Protein AF-A0A348YKP2-F1 (afdb_monomer_lite)

Foldseek 3Di:
DPPPDPDDDDADPPPDPVQQVCVVVVDDDDADDPVNQVVCCVVPVQKDKDWDQAPSHPPRHHIGIDIHGDDADDDDLPDDLQVVLCVLVVCVVCLCVVCVVPVVSHPDDLLCRPPSRSPDDDRNSNQVNCVVVVSHD

Structure (mmCIF, N/CA/C/O backbone):
data_AF-A0A348YKP2-F1
#
_entry.id   AF-A0A348YKP2-F1
#
loop_
_atom_site.group_PDB
_atom_site.id
_atom_site.type_symbol
_atom_site.label_atom_id
_atom_site.label_alt_id
_atom_site.label_comp_id
_atom_site.label_asym_id
_atom_site.label_entity_id
_atom_site.label_seq_id
_atom_site.pdbx_PDB_ins_code
_atom_site.Cartn_x
_atom_site.Cartn_y
_atom_site.Cartn_z
_atom_site.occupancy
_atom_site.B_iso_or_equiv
_atom_site.auth_seq_id
_atom_site.auth_comp_id
_atom_site.auth_asym_id
_atom_site.auth_atom_id
_atom_site.pdbx_PDB_model_num
ATOM 1 N N . GLN A 1 1 ? 15.748 -13.117 -19.979 1.00 54.03 1 GLN A N 1
ATOM 2 C CA . GLN A 1 1 ? 17.212 -13.284 -20.121 1.00 54.03 1 GLN A CA 1
ATOM 3 C C . GLN A 1 1 ? 17.584 -14.426 -21.067 1.00 54.03 1 GLN A C 1
ATOM 5 O O . GLN A 1 1 ? 18.488 -14.214 -21.854 1.00 54.03 1 GLN A O 1
ATOM 10 N N . ASN A 1 2 ? 16.871 -15.565 -21.093 1.00 71.00 2 ASN A N 1
ATOM 11 C CA . ASN A 1 2 ? 17.235 -16.706 -21.960 1.00 71.00 2 ASN A CA 1
ATOM 12 C C . ASN A 1 2 ? 16.246 -16.971 -23.118 1.00 71.00 2 ASN A C 1
ATOM 14 O O . ASN A 1 2 ? 16.192 -18.089 -23.615 1.00 71.00 2 ASN A O 1
ATOM 18 N N . ASN A 1 3 ? 15.420 -15.987 -23.501 1.00 70.06 3 ASN A N 1
ATOM 19 C CA . ASN A 1 3 ? 14.334 -16.130 -24.494 1.00 70.06 3 ASN A CA 1
ATOM 20 C C . ASN A 1 3 ? 13.391 -17.326 -24.259 1.00 70.06 3 ASN A C 1
ATOM 22 O O . ASN A 1 3 ? 12.762 -17.826 -25.183 1.00 70.06 3 ASN A O 1
ATOM 26 N N . THR A 1 4 ? 13.282 -17.789 -23.014 1.00 82.12 4 THR A N 1
ATOM 27 C CA . THR A 1 4 ? 12.375 -18.877 -22.628 1.00 82.12 4 THR A CA 1
ATOM 28 C C . THR A 1 4 ? 10.953 -18.393 -22.352 1.00 82.12 4 THR A C 1
ATOM 30 O O . THR A 1 4 ? 10.053 -19.215 -22.218 1.00 82.12 4 THR A O 1
ATOM 33 N N . ILE A 1 5 ? 10.758 -17.077 -22.226 1.00 84.44 5 ILE A N 1
ATOM 34 C CA . ILE A 1 5 ? 9.467 -16.428 -21.991 1.00 84.44 5 ILE A CA 1
ATOM 35 C C . ILE A 1 5 ? 9.383 -15.145 -22.822 1.00 84.44 5 ILE A C 1
ATOM 37 O O . ILE A 1 5 ? 10.344 -14.374 -22.861 1.00 84.44 5 ILE A O 1
ATOM 41 N N . ASP A 1 6 ? 8.224 -14.906 -23.434 1.00 88.12 6 ASP A N 1
ATOM 42 C CA . ASP A 1 6 ? 7.939 -13.700 -24.229 1.00 88.12 6 ASP A CA 1
ATOM 43 C C . ASP A 1 6 ? 7.361 -12.552 -23.385 1.00 88.12 6 ASP A C 1
ATOM 45 O O . ASP A 1 6 ? 7.344 -11.394 -23.798 1.00 88.12 6 ASP A O 1
ATOM 49 N N . GLY A 1 7 ? 6.890 -12.862 -22.176 1.00 90.19 7 GLY A N 1
ATOM 50 C CA . GLY A 1 7 ? 6.317 -11.897 -21.249 1.00 90.19 7 GLY A CA 1
ATOM 51 C C . GLY A 1 7 ? 6.223 -12.457 -19.835 1.00 90.19 7 GLY A C 1
ATOM 52 O O . GLY A 1 7 ? 6.219 -13.669 -19.624 1.00 90.19 7 GLY A O 1
ATOM 53 N N . ALA A 1 8 ? 6.152 -11.560 -18.855 1.00 90.88 8 ALA A N 1
ATOM 54 C CA . ALA A 1 8 ? 5.975 -11.907 -17.453 1.00 90.88 8 ALA A CA 1
ATOM 55 C C . ALA A 1 8 ? 4.974 -10.952 -16.802 1.00 90.88 8 ALA A C 1
ATOM 57 O O . ALA A 1 8 ? 5.030 -9.742 -17.018 1.00 90.88 8 ALA A O 1
ATOM 58 N N . TRP A 1 9 ? 4.091 -11.496 -15.967 1.00 90.69 9 TRP A N 1
ATOM 59 C CA . TRP A 1 9 ? 3.265 -10.704 -15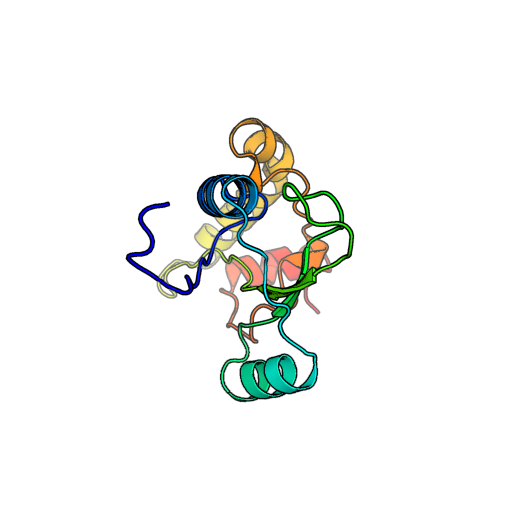.062 1.00 90.69 9 TRP A CA 1
ATOM 60 C C . TRP A 1 9 ? 3.958 -10.633 -13.702 1.00 90.69 9 TRP A C 1
ATOM 62 O O . TRP A 1 9 ? 4.154 -11.660 -13.053 1.00 90.69 9 TRP A O 1
ATOM 72 N N . ILE A 1 10 ? 4.328 -9.429 -13.261 1.00 90.50 10 ILE A N 1
ATOM 73 C CA . ILE A 1 10 ? 5.028 -9.215 -11.989 1.00 90.50 10 ILE A CA 1
ATOM 74 C C . ILE A 1 10 ? 4.167 -8.322 -11.101 1.00 90.50 10 ILE A C 1
ATOM 76 O O . ILE A 1 10 ? 4.031 -7.127 -11.348 1.00 90.50 10 ILE A O 1
ATOM 80 N N . MET A 1 11 ? 3.603 -8.906 -10.045 1.00 87.31 11 MET A N 1
ATOM 81 C CA . MET A 1 11 ? 2.868 -8.177 -9.014 1.00 87.31 11 MET A CA 1
ATOM 82 C C . MET A 1 11 ? 3.812 -7.887 -7.842 1.00 87.31 11 MET A C 1
ATOM 84 O O . MET A 1 11 ? 4.069 -8.761 -7.019 1.00 87.31 11 MET A O 1
ATOM 88 N N . SER A 1 12 ? 4.371 -6.677 -7.797 1.00 85.56 12 SER A N 1
ATOM 89 C CA . SER A 1 12 ? 5.327 -6.240 -6.771 1.00 85.56 12 SER A CA 1
ATOM 90 C C . SER A 1 12 ? 5.191 -4.742 -6.504 1.00 85.56 12 SER A C 1
ATOM 92 O O . SER A 1 12 ? 4.717 -3.996 -7.360 1.00 85.56 12 SER A O 1
ATOM 94 N N . GLY A 1 13 ? 5.660 -4.299 -5.335 1.00 83.19 13 GLY A N 1
ATOM 95 C CA . GLY A 1 13 ? 5.895 -2.881 -5.071 1.00 83.19 13 GLY A CA 1
ATOM 96 C C . GLY A 1 13 ? 6.939 -2.300 -6.029 1.00 83.19 13 GLY A C 1
ATOM 97 O O . GLY A 1 13 ? 7.844 -3.010 -6.479 1.00 83.19 13 GLY A O 1
ATOM 98 N N . VAL A 1 14 ? 6.785 -1.016 -6.348 1.00 85.31 14 VAL A N 1
ATOM 99 C CA . VAL A 1 14 ? 7.657 -0.271 -7.262 1.00 85.31 14 VAL A CA 1
ATOM 100 C C . VAL A 1 14 ? 8.708 0.504 -6.450 1.00 85.31 14 VAL A C 1
ATOM 102 O O . VAL A 1 14 ? 8.321 1.194 -5.505 1.00 85.31 14 VAL A O 1
ATOM 105 N N . PRO A 1 15 ? 10.008 0.445 -6.806 1.00 86.69 15 PRO A N 1
ATOM 106 C CA . PRO A 1 15 ? 10.600 -0.335 -7.897 1.00 86.69 15 PRO A CA 1
ATOM 107 C C . PRO A 1 15 ? 10.864 -1.802 -7.513 1.00 86.69 15 PRO A C 1
ATOM 109 O O . PRO A 1 15 ? 11.240 -2.118 -6.387 1.00 86.69 15 PRO A O 1
ATOM 112 N N . ALA A 1 16 ? 10.741 -2.701 -8.491 1.00 89.00 16 ALA A N 1
ATOM 113 C CA . ALA A 1 16 ? 10.973 -4.141 -8.329 1.00 89.00 16 ALA A CA 1
ATOM 114 C C . ALA A 1 16 ? 12.240 -4.592 -9.072 1.00 89.00 16 ALA A C 1
ATOM 116 O O . ALA A 1 16 ? 12.363 -4.359 -10.275 1.00 89.00 16 ALA A O 1
ATOM 117 N N . SER A 1 17 ? 13.145 -5.303 -8.391 1.00 90.75 17 SER A N 1
ATOM 118 C CA . SER A 1 17 ? 14.432 -5.748 -8.957 1.00 90.75 17 SER A CA 1
ATOM 119 C C . SER A 1 17 ? 14.277 -6.613 -10.212 1.00 90.75 17 SER A C 1
ATOM 121 O O . SER A 1 17 ? 15.009 -6.420 -11.181 1.00 90.75 17 SER A O 1
ATOM 123 N N . ALA A 1 18 ? 13.290 -7.513 -10.232 1.00 90.69 18 ALA A N 1
ATOM 124 C CA . ALA A 1 18 ? 13.000 -8.368 -11.383 1.00 90.69 18 ALA A CA 1
ATOM 125 C C . ALA A 1 18 ? 12.604 -7.556 -12.630 1.00 90.69 18 ALA A C 1
ATOM 127 O O . ALA A 1 18 ? 13.045 -7.864 -13.737 1.00 90.69 18 ALA A O 1
ATOM 128 N N . VAL A 1 19 ? 11.825 -6.481 -12.451 1.00 92.81 19 VAL A N 1
ATOM 129 C CA . VAL A 1 19 ? 11.443 -5.580 -13.549 1.00 92.81 19 V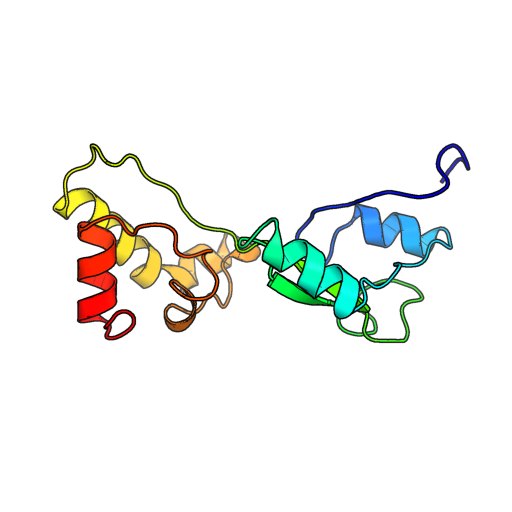AL A CA 1
ATOM 130 C C . VAL A 1 19 ? 12.663 -4.789 -14.021 1.00 92.81 19 VAL A C 1
ATOM 132 O O . VAL A 1 19 ? 12.904 -4.714 -15.222 1.00 92.81 19 VAL A O 1
ATOM 135 N N . THR A 1 20 ? 13.498 -4.291 -13.101 1.00 93.19 20 THR A N 1
ATOM 136 C CA . THR A 1 20 ? 14.766 -3.628 -13.447 1.00 93.19 20 THR A CA 1
ATOM 137 C C . THR A 1 20 ? 15.665 -4.535 -14.284 1.00 93.19 20 THR A C 1
ATOM 139 O O . THR A 1 20 ? 16.153 -4.112 -15.327 1.00 93.19 20 THR A O 1
ATOM 142 N N . GLN A 1 21 ? 15.852 -5.793 -13.878 1.00 91.75 21 GLN A N 1
ATOM 143 C CA . GLN A 1 21 ? 16.670 -6.761 -14.616 1.00 91.75 21 GLN A CA 1
ATOM 144 C C . GLN A 1 21 ? 16.099 -7.077 -16.004 1.00 91.75 21 GLN A C 1
ATOM 146 O O . GLN A 1 21 ? 16.860 -7.180 -16.969 1.00 91.75 21 GLN A O 1
ATOM 151 N N . ALA A 1 22 ? 14.776 -7.219 -16.121 1.00 91.50 22 ALA A N 1
ATOM 152 C CA . ALA A 1 22 ? 14.113 -7.447 -17.401 1.00 91.50 22 ALA A CA 1
ATOM 153 C C . ALA A 1 22 ? 14.295 -6.250 -18.348 1.00 91.50 22 ALA A C 1
ATOM 155 O O . ALA A 1 22 ? 14.711 -6.434 -19.494 1.00 91.50 22 ALA A O 1
ATOM 156 N N . CYS A 1 23 ? 14.065 -5.029 -17.859 1.00 92.94 23 CYS A N 1
ATOM 157 C CA . CYS A 1 23 ? 14.233 -3.803 -18.640 1.00 92.94 23 CYS A CA 1
ATOM 158 C C . CYS A 1 23 ? 15.694 -3.572 -19.058 1.00 92.94 23 CYS A C 1
ATOM 160 O O . CYS A 1 23 ? 15.955 -3.275 -20.221 1.00 92.94 23 CYS A O 1
ATOM 162 N N . SER A 1 24 ? 16.667 -3.826 -18.174 1.00 93.12 24 SER A N 1
ATOM 163 C CA . SER A 1 24 ? 18.098 -3.800 -18.531 1.00 93.12 24 SER A CA 1
ATOM 164 C C . SER A 1 24 ? 18.478 -4.822 -19.607 1.00 93.12 24 SER A C 1
ATOM 166 O O . SER A 1 24 ? 19.484 -4.650 -20.286 1.00 93.12 24 SER A O 1
ATOM 168 N N . SER A 1 25 ? 17.681 -5.882 -19.770 1.00 90.50 25 SER A N 1
ATOM 169 C CA . SER A 1 25 ? 17.873 -6.912 -20.800 1.00 90.50 25 SER A CA 1
ATOM 170 C C . SER A 1 25 ? 17.099 -6.609 -22.095 1.00 90.50 25 SER A C 1
ATOM 172 O O . SER A 1 25 ? 16.956 -7.496 -22.932 1.00 90.50 25 SER A O 1
ATOM 174 N N . GLY A 1 26 ? 16.554 -5.395 -22.248 1.00 89.56 26 GLY A N 1
ATOM 175 C CA . GLY A 1 26 ? 15.820 -4.955 -23.440 1.00 89.56 26 GLY A CA 1
ATOM 176 C C . GLY A 1 26 ? 14.307 -5.203 -23.413 1.00 89.56 26 GLY A C 1
ATOM 177 O O . GLY A 1 26 ? 13.640 -4.976 -24.420 1.00 89.56 26 GLY A O 1
ATOM 178 N N . SER A 1 27 ? 13.740 -5.657 -22.288 1.00 92.19 27 SER A N 1
ATOM 179 C CA . SER A 1 27 ? 12.277 -5.744 -22.143 1.00 92.19 27 SER A CA 1
ATOM 180 C C . SER A 1 27 ? 11.661 -4.361 -21.911 1.00 92.19 27 SER A C 1
ATOM 182 O O . SER A 1 27 ? 12.330 -3.438 -21.454 1.00 92.19 27 SER A O 1
ATOM 184 N N . ARG A 1 28 ? 10.360 -4.222 -22.176 1.00 92.94 28 ARG A N 1
ATOM 185 C CA . ARG A 1 28 ? 9.591 -3.006 -21.873 1.00 92.94 28 ARG A CA 1
ATOM 186 C C . ARG A 1 28 ? 8.345 -3.344 -21.071 1.00 92.94 28 ARG A C 1
ATOM 188 O O . ARG A 1 28 ? 7.806 -4.442 -21.190 1.00 92.94 28 ARG A O 1
ATOM 195 N N . ILE A 1 29 ? 7.866 -2.379 -20.298 1.00 94.75 29 ILE A N 1
ATOM 196 C CA . ILE A 1 29 ? 6.615 -2.512 -19.553 1.00 94.75 29 ILE A CA 1
ATOM 197 C C . ILE A 1 29 ? 5.455 -2.219 -20.505 1.00 94.75 29 ILE A C 1
ATOM 199 O O . ILE A 1 29 ? 5.488 -1.239 -21.251 1.00 94.75 29 ILE A O 1
ATOM 203 N N . ILE A 1 30 ? 4.443 -3.083 -20.496 1.00 94.69 30 ILE A N 1
ATOM 204 C CA . ILE A 1 30 ? 3.224 -2.893 -21.281 1.00 94.69 30 ILE A CA 1
ATOM 205 C C . ILE A 1 30 ? 2.204 -2.154 -20.407 1.00 94.69 30 ILE A C 1
ATOM 207 O O . ILE A 1 30 ? 1.894 -2.650 -19.321 1.00 94.69 30 ILE A O 1
ATOM 211 N N . PRO A 1 31 ? 1.707 -0.976 -20.830 1.00 94.62 31 PRO A N 1
ATOM 212 C CA . PRO A 1 31 ? 0.708 -0.247 -20.064 1.00 94.62 31 PRO A CA 1
ATOM 213 C C . PRO A 1 31 ? -0.628 -0.994 -20.054 1.00 94.62 31 PRO A C 1
ATOM 215 O O . PRO A 1 31 ? -0.992 -1.657 -21.025 1.00 94.62 31 PRO A O 1
ATOM 218 N N . ILE A 1 32 ? -1.372 -0.830 -18.966 1.00 94.38 32 ILE A N 1
ATOM 219 C CA . ILE A 1 32 ? -2.783 -1.208 -18.878 1.00 94.38 32 ILE A CA 1
ATOM 220 C C . ILE A 1 32 ? -3.594 0.048 -19.188 1.00 94.38 32 ILE A C 1
ATOM 222 O O . ILE A 1 32 ? -3.476 1.049 -18.479 1.00 94.38 32 ILE A O 1
ATOM 226 N N . ASP A 1 33 ? -4.377 0.007 -20.264 1.00 92.88 33 ASP A N 1
ATOM 227 C CA . ASP A 1 33 ? -5.253 1.112 -20.647 1.00 92.88 33 ASP A CA 1
ATOM 228 C C . ASP A 1 33 ? -6.451 1.269 -19.692 1.00 92.88 33 ASP A C 1
ATOM 230 O O . ASP A 1 33 ? -6.782 0.379 -18.900 1.00 92.88 33 ASP A O 1
ATOM 234 N N . ASP A 1 34 ? -7.090 2.439 -19.751 1.00 91.69 34 ASP A N 1
ATOM 235 C CA . ASP A 1 34 ? -8.163 2.806 -18.825 1.00 91.69 34 ASP A CA 1
ATOM 236 C C . ASP A 1 34 ? -9.411 1.914 -19.002 1.00 91.69 34 ASP A C 1
ATOM 238 O O . ASP A 1 34 ? -10.091 1.623 -18.016 1.00 91.69 34 ASP A O 1
ATOM 242 N N . ASP A 1 35 ? -9.676 1.413 -20.215 1.00 94.88 35 ASP A N 1
ATOM 243 C CA . ASP A 1 35 ? -10.813 0.529 -20.504 1.00 94.88 35 ASP A CA 1
ATOM 244 C C . ASP A 1 35 ? -10.607 -0.857 -19.884 1.00 94.88 35 ASP A C 1
ATOM 246 O O . ASP A 1 35 ? -11.515 -1.424 -19.264 1.00 94.88 35 ASP A O 1
ATOM 250 N N . LEU A 1 36 ? -9.404 -1.418 -20.025 1.00 93.12 36 LEU A N 1
ATOM 251 C CA . LEU A 1 36 ? -9.022 -2.675 -19.396 1.00 93.12 36 LEU A CA 1
ATOM 252 C C . LEU A 1 36 ? -9.020 -2.536 -17.873 1.00 93.12 36 LEU A C 1
ATOM 254 O O . LEU A 1 36 ? -9.539 -3.415 -17.182 1.00 93.12 36 LEU A O 1
ATOM 258 N N . LEU A 1 37 ? -8.510 -1.422 -17.343 1.00 91.81 37 LEU A N 1
ATOM 259 C CA . LEU A 1 37 ? -8.542 -1.146 -15.911 1.00 91.81 37 LEU A CA 1
ATOM 260 C C . LEU A 1 37 ? -9.982 -1.017 -15.389 1.00 91.81 37 LEU A C 1
ATOM 262 O O . LEU A 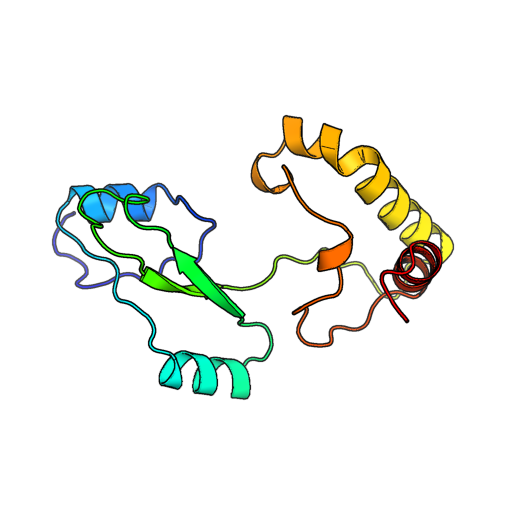1 37 ? -10.289 -1.542 -14.319 1.00 91.81 37 LEU A O 1
ATOM 266 N N . ALA A 1 38 ? -10.880 -0.371 -16.136 1.00 91.88 38 ALA A N 1
ATOM 267 C CA . ALA A 1 38 ? -12.293 -0.261 -15.779 1.00 91.88 38 ALA A CA 1
ATOM 268 C C . ALA A 1 38 ? -12.983 -1.635 -15.755 1.00 91.88 38 ALA A C 1
ATOM 270 O O . ALA A 1 38 ? -13.680 -1.958 -14.791 1.00 91.88 38 ALA A O 1
ATOM 271 N N . LYS A 1 39 ? -12.734 -2.485 -16.761 1.00 94.50 39 LYS A N 1
ATOM 272 C CA . LYS A 1 39 ? -13.230 -3.875 -16.793 1.00 94.50 39 LYS A CA 1
ATOM 273 C C . LYS A 1 39 ? -12.680 -4.704 -15.632 1.00 94.50 39 LYS A C 1
ATOM 275 O O . LYS A 1 39 ? -13.424 -5.470 -15.020 1.00 94.50 39 LYS A O 1
ATOM 280 N N . LEU A 1 40 ? -11.395 -4.535 -15.314 1.00 90.94 40 LEU A N 1
ATOM 281 C CA . LEU A 1 40 ? -10.746 -5.207 -14.191 1.00 90.94 40 LEU A CA 1
ATOM 282 C C . LEU A 1 40 ? -11.400 -4.796 -12.869 1.00 90.94 40 LEU A C 1
ATOM 284 O O . LEU A 1 40 ? -11.806 -5.666 -12.109 1.00 90.94 40 LEU A O 1
ATOM 288 N N . LYS A 1 41 ? -11.586 -3.492 -12.639 1.00 88.56 41 LYS A N 1
ATOM 289 C CA . LYS A 1 41 ? -12.248 -2.937 -11.448 1.00 88.56 41 LYS A CA 1
ATOM 290 C C . LYS A 1 41 ? -13.690 -3.402 -11.289 1.00 88.56 41 LYS A C 1
ATOM 292 O O . LYS A 1 41 ? -14.095 -3.747 -10.185 1.00 88.56 41 LYS A O 1
ATOM 297 N N . ALA A 1 42 ? -14.453 -3.444 -12.382 1.00 91.00 42 ALA A N 1
ATOM 298 C CA . ALA A 1 42 ? -15.845 -3.887 -12.355 1.00 91.00 42 ALA A CA 1
ATOM 299 C C . ALA A 1 42 ? -15.982 -5.348 -11.894 1.00 91.00 42 ALA A C 1
ATOM 301 O O . ALA A 1 42 ? -16.934 -5.691 -11.198 1.00 91.00 42 ALA A O 1
ATOM 302 N N . LYS A 1 43 ? -15.023 -6.207 -12.264 1.00 93.00 43 LYS A N 1
ATOM 303 C CA . LYS A 1 43 ? -15.007 -7.620 -11.863 1.00 93.00 43 LYS A CA 1
ATOM 304 C C . LYS A 1 43 ? -14.306 -7.857 -10.521 1.00 93.00 43 LYS A C 1
ATOM 306 O O . LYS A 1 43 ? -14.671 -8.773 -9.790 1.00 93.00 43 LYS A O 1
ATOM 311 N N . PHE A 1 44 ? -13.297 -7.047 -10.217 1.00 90.81 44 PHE A N 1
ATOM 312 C CA . PHE A 1 44 ? -12.390 -7.197 -9.085 1.00 90.81 44 PHE A CA 1
ATOM 313 C C . PHE A 1 44 ? -12.164 -5.827 -8.413 1.00 90.81 44 PHE A C 1
ATOM 315 O O . PHE A 1 44 ? -11.170 -5.150 -8.696 1.00 90.81 44 PHE A O 1
ATOM 322 N N . PRO A 1 45 ? -13.070 -5.408 -7.507 1.00 87.19 45 PRO A N 1
ATOM 323 C CA . PRO A 1 45 ? -13.086 -4.054 -6.935 1.00 87.19 45 PRO A CA 1
ATOM 324 C C . PRO A 1 45 ? -11.862 -3.663 -6.089 1.00 87.19 45 PRO A C 1
ATOM 326 O O . PRO A 1 45 ? -11.743 -2.512 -5.680 1.00 87.19 45 PRO A O 1
ATOM 329 N N . TRP A 1 46 ? -10.956 -4.604 -5.807 1.00 87.38 46 TRP A N 1
ATOM 330 C CA . TRP A 1 46 ? -9.695 -4.378 -5.085 1.00 87.38 46 TRP A CA 1
ATOM 331 C C . TRP A 1 46 ? -8.544 -3.887 -5.960 1.00 87.38 46 TRP A C 1
ATOM 333 O O . TRP A 1 46 ? -7.496 -3.519 -5.427 1.00 87.38 46 TRP A O 1
ATOM 343 N N . TYR A 1 47 ? -8.714 -3.865 -7.283 1.00 89.44 47 TYR A N 1
ATOM 344 C CA . TYR A 1 47 ? -7.746 -3.216 -8.155 1.00 89.44 47 TYR A CA 1
ATOM 345 C C . TYR A 1 47 ? -7.966 -1.704 -8.200 1.00 89.44 47 TYR A C 1
ATOM 347 O O . TYR A 1 47 ? -9.073 -1.205 -8.384 1.00 89.44 47 TYR A O 1
ATOM 355 N N . SER A 1 48 ? -6.878 -0.954 -8.106 1.00 86.94 48 SER A N 1
ATOM 356 C CA . SER A 1 48 ? -6.813 0.479 -8.360 1.00 86.94 48 SER A CA 1
ATOM 357 C C . SER A 1 48 ? -5.893 0.762 -9.550 1.00 86.94 48 SER A C 1
ATOM 359 O O . SER A 1 48 ? -5.200 -0.124 -10.051 1.00 86.94 48 SER A O 1
ATOM 361 N N . GLY A 1 49 ? -5.935 1.995 -10.055 1.00 89.19 49 GLY A N 1
ATOM 362 C CA . GLY A 1 49 ? -4.976 2.441 -11.064 1.00 89.19 49 GLY A CA 1
ATOM 363 C C . GLY A 1 49 ? -3.709 2.937 -10.385 1.00 89.19 49 GLY A C 1
ATOM 364 O O . GLY A 1 49 ? -3.786 3.556 -9.325 1.00 89.19 49 GLY A O 1
ATOM 365 N N . TYR A 1 50 ? -2.563 2.696 -11.005 1.00 91.12 50 TYR A N 1
ATOM 366 C CA . TYR A 1 50 ? -1.286 3.242 -10.573 1.00 91.12 50 TYR A CA 1
ATOM 367 C C . TYR A 1 50 ? -0.492 3.726 -11.781 1.00 91.12 50 TYR A C 1
ATOM 369 O O . TYR A 1 50 ? -0.574 3.147 -12.863 1.00 91.12 50 TYR A O 1
ATOM 377 N N . VAL A 1 51 ? 0.273 4.797 -11.594 1.00 94.19 51 VAL A N 1
ATOM 378 C CA . VAL A 1 51 ? 1.177 5.327 -12.613 1.00 94.19 51 VAL A CA 1
ATOM 379 C C . VAL A 1 51 ? 2.594 5.099 -12.128 1.00 94.19 51 VAL A C 1
ATOM 381 O O . VAL A 1 51 ? 2.986 5.638 -11.097 1.00 94.19 51 VAL A O 1
ATOM 384 N N . ILE A 1 52 ? 3.350 4.296 -12.871 1.00 94.44 52 ILE A N 1
ATOM 385 C CA . ILE A 1 52 ? 4.790 4.151 -12.683 1.00 94.44 52 ILE A CA 1
ATOM 386 C C . ILE A 1 52 ? 5.434 5.400 -13.296 1.00 94.44 52 ILE A C 1
ATOM 388 O O . ILE A 1 52 ? 5.357 5.554 -14.521 1.00 94.44 52 ILE A O 1
ATOM 392 N N . PRO A 1 53 ? 6.060 6.286 -12.499 1.00 95.50 53 PRO A N 1
ATOM 393 C CA . PRO A 1 53 ? 6.660 7.507 -13.025 1.00 95.50 53 PRO A CA 1
ATOM 394 C C . PRO A 1 53 ? 7.756 7.201 -14.048 1.00 95.50 53 PRO A C 1
ATOM 396 O O . PRO A 1 53 ? 8.478 6.205 -13.912 1.00 95.50 53 PRO A O 1
ATOM 399 N N . LYS A 1 54 ? 7.917 8.056 -15.057 1.00 96.69 54 LYS A N 1
ATOM 400 C CA . LYS A 1 54 ? 9.020 7.976 -16.020 1.00 96.69 54 LYS A CA 1
ATOM 401 C C . LYS A 1 54 ? 10.377 7.890 -15.320 1.00 96.69 54 LYS A C 1
ATOM 403 O O . LYS A 1 54 ? 10.595 8.502 -14.274 1.00 96.69 54 LYS A O 1
ATOM 408 N N . GLY A 1 55 ? 11.301 7.131 -15.903 1.00 94.69 55 GLY A N 1
ATOM 409 C CA . GLY A 1 55 ? 12.637 6.926 -15.341 1.00 94.69 55 GLY A CA 1
ATOM 410 C C . GLY A 1 55 ? 12.699 5.982 -14.137 1.00 94.69 55 GLY A C 1
ATOM 411 O O . GLY A 1 55 ? 13.783 5.801 -13.588 1.00 94.69 55 GLY A O 1
ATOM 412 N N . THR A 1 56 ? 11.588 5.351 -13.733 1.00 95.12 56 THR A N 1
ATOM 413 C CA . THR A 1 56 ? 11.611 4.337 -12.662 1.00 95.12 56 THR A CA 1
ATOM 414 C C . THR A 1 56 ? 12.434 3.111 -13.064 1.00 95.12 56 THR A C 1
ATOM 416 O O . THR A 1 56 ? 13.156 2.554 -12.237 1.00 95.12 56 THR A O 1
ATOM 419 N N . TYR A 1 57 ? 12.351 2.696 -14.332 1.00 95.75 57 TYR A N 1
ATOM 420 C CA . TYR A 1 57 ? 13.095 1.555 -14.863 1.00 95.75 57 TYR A CA 1
ATOM 421 C C . TYR A 1 57 ? 14.007 1.947 -16.037 1.00 95.75 57 TYR A C 1
ATOM 423 O O . TYR A 1 57 ? 13.704 2.894 -16.767 1.00 95.75 57 TYR A O 1
ATOM 431 N N . PRO A 1 58 ? 15.112 1.210 -16.269 1.00 94.81 58 PRO A N 1
ATOM 432 C CA . PRO A 1 58 ? 15.996 1.439 -17.411 1.00 94.81 58 PRO A CA 1
ATOM 433 C C . PRO A 1 58 ? 15.233 1.445 -18.741 1.00 94.81 58 PRO A C 1
ATOM 435 O O . PRO A 1 58 ? 14.427 0.556 -18.998 1.00 94.81 58 PRO A O 1
ATOM 438 N N . GLY A 1 59 ? 15.471 2.454 -19.581 1.00 92.19 59 GLY A N 1
ATOM 439 C CA . GLY A 1 59 ? 14.815 2.584 -20.888 1.00 92.19 59 GLY A CA 1
ATOM 440 C C . GLY A 1 59 ? 13.343 3.022 -20.848 1.00 92.19 59 GLY A C 1
ATOM 441 O O . GLY A 1 59 ? 12.745 3.208 -21.904 1.00 92.19 59 GLY A O 1
ATOM 442 N N . GLN A 1 60 ? 12.753 3.231 -19.667 1.00 95.69 60 GLN A N 1
ATOM 443 C CA . GLN A 1 60 ? 11.395 3.755 -19.527 1.00 95.69 60 GLN A CA 1
ATOM 444 C C . GLN A 1 60 ? 11.403 5.293 -19.595 1.00 95.69 60 GLN A C 1
ATOM 446 O O . GLN A 1 60 ? 11.696 5.965 -18.605 1.00 95.69 60 GLN A O 1
ATOM 451 N N . THR A 1 61 ? 11.057 5.860 -20.752 1.00 94.62 61 THR A N 1
ATOM 452 C CA . THR A 1 61 ? 11.063 7.320 -20.979 1.00 94.62 61 THR A CA 1
ATOM 453 C C . THR A 1 61 ? 9.744 8.016 -20.645 1.00 94.62 61 THR A C 1
ATOM 455 O O . THR A 1 61 ? 9.745 9.219 -20.400 1.00 94.62 61 THR A O 1
ATOM 458 N N . GLU A 1 62 ? 8.645 7.264 -20.583 1.00 95.75 62 GLU A N 1
ATOM 459 C CA . GLU A 1 62 ? 7.289 7.767 -20.342 1.00 95.75 62 GLU A CA 1
ATOM 460 C C . GLU A 1 62 ? 6.691 7.181 -19.059 1.00 95.75 62 GLU A C 1
ATOM 462 O O . GLU A 1 62 ? 7.116 6.126 -18.577 1.00 95.75 62 GLU A O 1
ATOM 467 N N . ASP A 1 63 ? 5.675 7.850 -18.521 1.00 96.88 63 ASP A N 1
ATOM 468 C CA . ASP A 1 63 ? 4.844 7.299 -17.454 1.00 96.88 63 ASP A CA 1
ATOM 469 C C . ASP A 1 63 ? 4.106 6.048 -17.952 1.00 96.88 63 ASP A C 1
ATOM 471 O O . ASP A 1 63 ? 3.584 6.013 -19.069 1.00 96.88 63 ASP A O 1
ATOM 475 N N . VAL A 1 64 ? 4.029 5.011 -17.116 1.00 96.31 64 VAL A N 1
ATOM 476 C CA . VAL A 1 64 ? 3.332 3.765 -17.465 1.00 96.31 64 VAL A CA 1
ATOM 477 C C . VAL A 1 64 ? 2.133 3.570 -16.549 1.00 96.31 64 VAL A C 1
ATOM 479 O O . VAL A 1 64 ? 2.281 3.360 -15.345 1.00 96.31 64 VAL A O 1
ATOM 482 N N . LYS A 1 65 ? 0.930 3.607 -17.131 1.00 95.62 65 LYS A N 1
ATOM 483 C CA . LYS A 1 65 ? -0.309 3.236 -16.440 1.00 95.62 65 LYS A CA 1
ATOM 484 C C . LYS A 1 65 ? -0.353 1.729 -16.205 1.00 95.62 65 LYS A C 1
ATOM 486 O O . LYS A 1 65 ? -0.065 0.944 -17.105 1.00 95.62 65 LYS A O 1
ATOM 491 N N . THR A 1 66 ? -0.727 1.325 -15.001 1.00 94.25 66 THR A N 1
ATOM 492 C CA . THR A 1 66 ? -0.861 -0.076 -14.604 1.00 94.25 66 THR A CA 1
ATOM 493 C C . THR A 1 66 ? -1.943 -0.241 -13.535 1.00 94.25 66 THR A C 1
ATOM 495 O O . THR A 1 66 ? -2.563 0.726 -13.085 1.00 94.25 66 THR A O 1
ATOM 498 N N . SER A 1 67 ? -2.180 -1.479 -13.119 1.00 91.94 67 SER A N 1
ATOM 499 C CA . SER A 1 67 ? -3.035 -1.823 -11.990 1.00 91.94 67 SER A CA 1
ATOM 500 C C . SER A 1 67 ? -2.210 -1.982 -10.715 1.00 91.94 67 SER A C 1
ATOM 502 O O . SER A 1 67 ? -1.117 -2.547 -10.753 1.00 91.94 67 SER A O 1
ATOM 504 N N . ALA A 1 68 ? -2.767 -1.584 -9.579 1.00 89.38 68 ALA A N 1
ATOM 505 C CA . ALA A 1 68 ? -2.232 -1.879 -8.256 1.00 89.38 68 ALA A CA 1
ATOM 506 C C . ALA A 1 68 ? -3.320 -2.476 -7.359 1.00 89.38 68 ALA A C 1
ATOM 508 O O . ALA A 1 68 ? -4.508 -2.374 -7.654 1.00 89.38 68 ALA A O 1
ATOM 509 N N . ILE A 1 69 ? -2.907 -3.105 -6.263 1.00 87.94 69 ILE A N 1
ATOM 510 C CA . ILE A 1 69 ? -3.798 -3.537 -5.185 1.00 87.94 69 ILE A CA 1
ATOM 511 C C . ILE A 1 69 ? -3.326 -2.832 -3.924 1.00 87.94 69 ILE A C 1
ATOM 513 O O . ILE A 1 69 ? -2.124 -2.772 -3.651 1.00 87.94 69 ILE A O 1
ATOM 517 N N . LYS A 1 70 ? -4.268 -2.291 -3.155 1.00 84.31 70 LYS A N 1
ATOM 518 C CA . LYS A 1 70 ? -3.945 -1.660 -1.883 1.00 84.31 70 LYS A CA 1
ATOM 519 C C . LYS A 1 70 ? -3.599 -2.719 -0.844 1.00 84.31 70 LYS A C 1
ATOM 521 O O . LYS A 1 70 ? -4.368 -3.648 -0.613 1.00 84.31 70 LYS A O 1
ATOM 526 N N . MET A 1 71 ? -2.444 -2.569 -0.205 1.00 85.00 71 MET A N 1
ATOM 527 C CA . MET A 1 71 ? -2.071 -3.422 0.916 1.00 85.00 71 MET A CA 1
ATOM 528 C C . MET A 1 71 ? -2.889 -3.019 2.144 1.00 85.00 71 MET A C 1
ATOM 530 O O . MET A 1 71 ? -2.928 -1.845 2.511 1.00 85.00 71 MET A O 1
ATOM 534 N N . VAL A 1 72 ? -3.547 -3.994 2.766 1.00 88.88 72 VAL A N 1
ATOM 535 C CA . VAL A 1 72 ? -4.361 -3.804 3.972 1.00 88.88 72 VAL A CA 1
ATOM 536 C C . VAL A 1 72 ? -3.936 -4.806 5.041 1.00 88.88 72 VAL A C 1
ATOM 538 O O . VAL A 1 72 ? -3.501 -5.917 4.728 1.00 88.88 72 VAL A O 1
ATOM 541 N N . LEU A 1 73 ? -4.048 -4.407 6.307 1.00 90.62 73 LEU A N 1
ATOM 542 C CA . LEU A 1 73 ? -3.783 -5.279 7.447 1.00 90.62 73 LEU A CA 1
ATOM 543 C C . LEU A 1 73 ? -5.087 -5.955 7.876 1.00 90.62 73 LEU A C 1
ATOM 545 O O . LEU A 1 73 ? -6.031 -5.287 8.292 1.00 90.62 73 LEU A O 1
ATOM 549 N N . PHE A 1 74 ? -5.130 -7.282 7.779 1.00 93.06 74 PHE A N 1
ATOM 550 C CA . PHE A 1 74 ? -6.281 -8.070 8.207 1.00 93.06 74 PHE A CA 1
ATOM 551 C C . PHE A 1 74 ? -6.142 -8.515 9.660 1.00 93.06 74 PHE A C 1
ATOM 553 O O . PHE A 1 74 ? -5.049 -8.815 10.140 1.00 93.06 74 PHE A O 1
ATOM 560 N N . CYS A 1 75 ? -7.279 -8.620 10.337 1.00 94.44 75 CYS A N 1
ATOM 561 C CA . CYS A 1 75 ? -7.387 -9.221 11.656 1.00 94.44 75 CYS A CA 1
ATOM 562 C C . CYS A 1 75 ? -8.598 -10.162 11.705 1.00 94.44 75 CYS A C 1
ATOM 564 O O . CYS A 1 75 ? -9.472 -10.121 10.837 1.00 94.44 75 CYS A O 1
ATOM 566 N N . SER A 1 76 ? -8.630 -11.043 12.703 1.00 95.94 76 SER A N 1
ATOM 567 C CA . SER A 1 76 ? -9.783 -11.913 12.937 1.00 95.94 76 SER A CA 1
ATOM 568 C C . SER A 1 76 ? -10.943 -11.099 13.500 1.00 95.94 76 SER A C 1
ATOM 570 O O . SER A 1 76 ? -10.751 -10.336 14.441 1.00 95.94 76 SER A O 1
ATOM 572 N N . SER A 1 77 ? -12.159 -11.343 13.007 1.00 94.38 77 SER A N 1
ATOM 573 C CA . SER A 1 77 ? -13.391 -10.755 13.556 1.00 94.38 77 SER A CA 1
ATOM 574 C C . SER A 1 77 ? -13.736 -11.229 14.973 1.00 94.38 77 SER A C 1
ATOM 576 O O . SER A 1 77 ? -14.706 -10.758 15.552 1.00 94.38 77 SER A O 1
ATOM 578 N N . ARG A 1 78 ? -12.980 -12.187 15.526 1.00 96.50 78 ARG A N 1
ATOM 579 C CA . ARG A 1 78 ? -13.153 -12.694 16.897 1.00 96.50 78 ARG A CA 1
ATOM 580 C C . ARG A 1 78 ? -12.344 -11.924 17.939 1.00 96.50 78 ARG A C 1
ATOM 582 O O . ARG A 1 78 ? -12.460 -12.240 19.119 1.00 96.50 78 ARG A O 1
ATOM 589 N N . LEU A 1 79 ? -11.464 -11.019 17.513 1.00 97.94 79 LEU A N 1
ATOM 590 C CA . LEU A 1 79 ? -10.732 -10.172 18.448 1.00 97.94 79 LEU A CA 1
ATOM 591 C C . LEU A 1 79 ? -11.706 -9.187 19.090 1.00 97.94 79 LEU A C 1
ATOM 593 O O . LEU A 1 79 ? -12.660 -8.746 18.458 1.00 97.94 79 LEU A O 1
ATOM 597 N N . ASP A 1 80 ? -11.484 -8.858 20.355 1.00 98.19 80 ASP A N 1
ATOM 598 C CA . ASP A 1 80 ? -12.303 -7.854 21.017 1.00 98.19 80 ASP A CA 1
ATOM 599 C C . ASP A 1 80 ? -12.007 -6.452 20.459 1.00 98.19 80 ASP A C 1
ATOM 601 O O . ASP A 1 80 ? -10.931 -6.164 19.918 1.00 98.19 80 ASP A O 1
ATOM 605 N N . GLU A 1 81 ? -12.994 -5.565 20.586 1.00 98.12 81 GLU A N 1
ATOM 606 C CA . GLU A 1 81 ? -12.926 -4.192 20.088 1.00 98.12 81 GLU A CA 1
ATOM 607 C C . GLU A 1 81 ? -11.691 -3.445 20.610 1.00 98.12 81 GLU A C 1
ATOM 609 O O . GLU A 1 81 ? -11.008 -2.767 19.838 1.00 98.12 81 GLU A O 1
ATOM 614 N N . GLN A 1 82 ? -11.384 -3.586 21.904 1.00 98.38 82 GLN A N 1
ATOM 615 C CA . GLN A 1 82 ? -10.324 -2.829 22.560 1.00 98.38 82 GLN A CA 1
ATOM 616 C C . GLN A 1 82 ? -8.942 -3.244 22.050 1.00 98.38 82 GLN A C 1
ATOM 618 O O . GLN A 1 82 ? -8.144 -2.377 21.697 1.00 98.38 82 GLN A O 1
ATOM 623 N N . THR A 1 83 ? -8.693 -4.546 21.910 1.00 98.25 83 THR A N 1
ATOM 624 C CA . THR A 1 83 ? -7.453 -5.075 21.329 1.00 98.25 83 THR A CA 1
ATOM 625 C C . THR A 1 83 ? -7.197 -4.507 19.933 1.00 98.25 83 THR A C 1
ATOM 627 O O . THR A 1 83 ? -6.090 -4.054 19.633 1.00 98.25 83 THR A O 1
ATOM 630 N N . VAL A 1 84 ? -8.211 -4.486 19.061 1.00 98.50 84 VAL A N 1
ATOM 631 C CA . VAL A 1 84 ? -8.035 -3.975 17.690 1.00 98.50 84 VAL A CA 1
ATOM 632 C C . VAL A 1 84 ? -7.915 -2.452 17.656 1.00 98.50 84 VAL A C 1
ATOM 634 O O . VAL A 1 84 ? -7.159 -1.920 16.840 1.00 98.50 84 VAL A O 1
ATOM 637 N N . TYR A 1 85 ? -8.607 -1.740 18.547 1.00 98.50 85 TYR A N 1
ATOM 638 C CA . TYR A 1 85 ? -8.425 -0.299 18.713 1.00 98.50 85 TYR A CA 1
ATOM 639 C C . TYR A 1 85 ? -6.984 0.031 19.113 1.00 98.50 85 TYR A C 1
ATOM 641 O O . TYR A 1 85 ? -6.338 0.854 18.464 1.00 98.50 85 TYR A O 1
ATOM 649 N N . ASP A 1 86 ? -6.455 -0.645 20.135 1.00 98.31 86 ASP A N 1
ATOM 650 C CA . ASP A 1 86 ? -5.098 -0.419 20.626 1.00 98.31 86 ASP A CA 1
ATOM 651 C C . ASP A 1 86 ? -4.048 -0.778 19.580 1.00 98.31 86 ASP A C 1
ATOM 653 O O . ASP A 1 86 ? -3.101 -0.013 19.389 1.00 98.31 86 ASP A O 1
ATOM 657 N N . LEU A 1 87 ? -4.242 -1.871 18.838 1.00 97.75 87 LEU A N 1
ATOM 658 C CA . LEU A 1 87 ? -3.391 -2.224 17.703 1.00 97.75 87 LEU A CA 1
ATOM 659 C C . LEU A 1 87 ? -3.394 -1.125 16.631 1.00 97.75 87 LEU A C 1
ATOM 661 O O . LEU A 1 87 ? -2.329 -0.682 16.201 1.00 97.75 87 LEU A O 1
ATOM 665 N N . THR A 1 88 ? -4.580 -0.669 16.218 1.00 97.50 88 THR A N 1
ATOM 666 C CA . THR A 1 88 ? -4.740 0.361 15.178 1.00 97.50 88 THR A CA 1
ATOM 667 C C . THR A 1 88 ? -4.092 1.674 15.614 1.00 97.50 88 THR A C 1
ATOM 669 O O . THR A 1 88 ? -3.312 2.259 14.863 1.00 97.50 88 THR A O 1
ATOM 672 N N . ARG A 1 89 ? -4.356 2.108 16.851 1.00 97.94 89 ARG A N 1
ATOM 673 C CA . ARG A 1 89 ? -3.751 3.299 17.449 1.00 97.94 89 ARG A CA 1
ATOM 674 C C . ARG A 1 89 ? -2.234 3.200 17.483 1.00 97.94 89 ARG A C 1
ATOM 676 O O . ARG A 1 89 ? -1.559 4.095 16.988 1.00 97.94 89 ARG A O 1
ATOM 683 N N . THR A 1 90 ? -1.715 2.106 18.035 1.00 97.25 90 THR A N 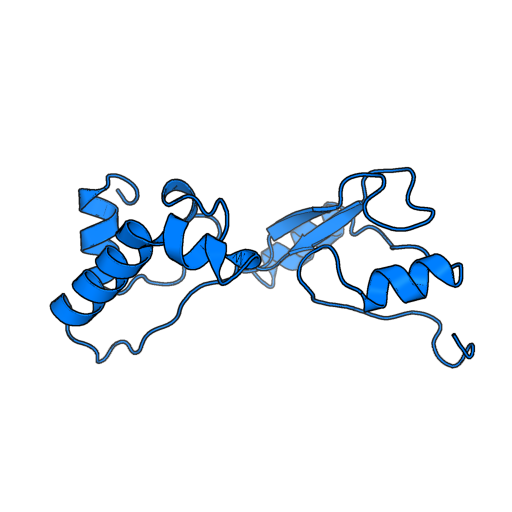1
ATOM 684 C CA . THR A 1 90 ? -0.273 1.900 18.205 1.00 97.25 90 THR A CA 1
ATOM 685 C C . THR A 1 90 ? 0.434 1.893 16.856 1.00 97.25 90 THR A C 1
ATOM 687 O O . THR A 1 90 ? 1.487 2.507 16.717 1.00 97.25 90 THR A O 1
ATOM 690 N N . PHE A 1 91 ? -0.156 1.254 15.843 1.00 95.94 91 PHE A N 1
ATOM 691 C CA . PHE A 1 91 ? 0.378 1.255 14.485 1.00 95.94 91 PHE A CA 1
ATOM 692 C C . PHE A 1 91 ? 0.522 2.676 13.921 1.00 95.94 91 PHE A C 1
ATOM 694 O O . PHE A 1 91 ? 1.603 3.044 13.466 1.00 95.94 91 PHE A O 1
ATOM 701 N N . TRP A 1 92 ? -0.539 3.488 13.982 1.00 96.12 92 TRP A N 1
ATOM 702 C CA . TRP A 1 92 ? -0.521 4.844 13.424 1.00 96.12 92 TRP A CA 1
ATOM 703 C C . TRP A 1 92 ? 0.335 5.823 14.224 1.00 96.12 92 TRP A C 1
ATOM 705 O O . TRP A 1 92 ? 1.040 6.631 13.628 1.00 96.12 92 TRP A O 1
ATOM 715 N N . GLU A 1 93 ? 0.333 5.736 15.554 1.00 96.12 93 GLU A N 1
ATOM 716 C CA . GLU A 1 93 ? 1.160 6.596 16.413 1.00 96.12 93 GLU A CA 1
ATOM 717 C C . GLU A 1 93 ? 2.661 6.310 16.266 1.00 96.12 93 GLU A C 1
ATOM 719 O O . GLU A 1 93 ? 3.479 7.171 16.573 1.00 96.12 93 GLU A O 1
ATOM 724 N N . ASN A 1 94 ? 3.028 5.136 15.741 1.00 95.88 94 ASN A N 1
ATOM 725 C CA . ASN A 1 94 ? 4.418 4.732 15.528 1.00 95.88 94 ASN A CA 1
ATOM 726 C C . ASN A 1 94 ? 4.784 4.590 14.040 1.00 95.88 94 ASN A C 1
ATOM 728 O O . ASN A 1 94 ? 5.842 4.044 13.723 1.00 95.88 94 ASN A O 1
ATOM 732 N N . ILE A 1 95 ? 3.946 5.070 13.112 1.00 94.50 95 ILE A N 1
ATOM 733 C CA . ILE A 1 95 ? 4.138 4.826 11.674 1.00 94.50 95 ILE A CA 1
ATOM 734 C C . ILE A 1 95 ? 5.462 5.389 11.143 1.00 94.50 95 ILE A C 1
ATOM 736 O O . ILE A 1 95 ? 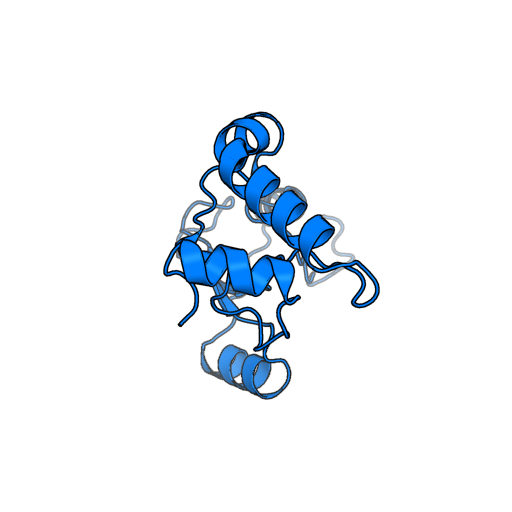6.100 4.779 10.285 1.00 94.50 95 ILE A O 1
ATOM 740 N N . GLU A 1 96 ? 5.919 6.520 11.688 1.00 92.94 96 GLU A N 1
ATOM 741 C CA . GLU A 1 96 ? 7.202 7.121 11.316 1.00 92.94 96 GLU A CA 1
ATOM 742 C C . GLU A 1 96 ? 8.388 6.240 11.717 1.00 92.94 96 GLU A C 1
ATOM 744 O O . GLU A 1 96 ? 9.311 6.053 10.923 1.00 92.94 96 GLU A O 1
ATOM 749 N N . GLU A 1 97 ? 8.352 5.667 12.922 1.00 94.06 97 GLU A N 1
ATOM 750 C CA . GLU A 1 97 ? 9.398 4.769 13.413 1.00 94.06 97 GLU A CA 1
ATOM 751 C C . GLU A 1 97 ? 9.400 3.459 12.622 1.00 94.06 97 GLU A C 1
ATOM 753 O O . GLU A 1 97 ? 10.440 3.026 12.126 1.00 94.06 97 GLU A O 1
ATOM 758 N N . LEU A 1 98 ? 8.217 2.883 12.390 1.00 91.88 98 LEU A N 1
ATOM 759 C CA . LEU A 1 98 ? 8.053 1.704 11.541 1.00 91.88 98 LEU A CA 1
ATOM 760 C C . LEU A 1 98 ? 8.583 1.948 10.118 1.00 91.88 98 LEU A C 1
ATOM 762 O O . LEU A 1 98 ? 9.208 1.063 9.531 1.00 91.88 98 LEU A O 1
ATOM 766 N N . GLY A 1 99 ? 8.404 3.158 9.582 1.00 91.31 99 GLY A N 1
ATOM 767 C CA . GLY A 1 99 ? 8.934 3.582 8.286 1.00 91.31 99 GLY A CA 1
ATOM 768 C C . GLY A 1 99 ? 10.464 3.668 8.209 1.00 91.31 99 GLY A C 1
ATOM 769 O O . GLY A 1 99 ? 11.013 3.628 7.106 1.00 91.31 99 GLY A O 1
ATOM 770 N N . LYS A 1 100 ? 11.175 3.754 9.344 1.00 92.44 100 LYS A N 1
ATOM 771 C CA . LYS A 1 100 ? 12.649 3.686 9.376 1.00 92.44 100 LYS A CA 1
ATOM 772 C C . LYS A 1 100 ? 13.151 2.260 9.175 1.00 92.44 100 LYS A C 1
ATOM 774 O O . LYS A 1 100 ? 14.166 2.064 8.512 1.00 92.44 100 LYS A O 1
ATOM 779 N N . SER A 1 101 ? 12.447 1.274 9.732 1.00 90.00 101 SER A N 1
ATOM 780 C CA . SER A 1 101 ? 12.808 -0.144 9.612 1.00 90.00 101 SER A CA 1
ATOM 781 C C . SER A 1 101 ? 12.229 -0.809 8.363 1.00 90.00 101 SER A C 1
ATOM 783 O O . SER A 1 101 ? 12.819 -1.755 7.850 1.00 90.00 101 SER A O 1
ATOM 785 N N . GLN A 1 102 ? 11.079 -0.336 7.874 1.00 83.56 102 GLN A N 1
ATOM 786 C CA . GLN A 1 102 ? 10.383 -0.896 6.718 1.00 83.56 102 GLN A CA 1
ATOM 787 C C . GLN A 1 102 ? 10.072 0.188 5.690 1.00 83.56 102 GLN A C 1
ATOM 789 O O . GLN A 1 102 ? 9.158 0.994 5.863 1.00 83.56 102 GLN A O 1
ATOM 794 N N . ALA A 1 103 ? 10.799 0.164 4.570 1.00 81.38 103 ALA A N 1
ATOM 795 C CA . ALA A 1 103 ? 10.697 1.181 3.524 1.00 81.38 103 ALA A CA 1
ATOM 796 C C . ALA A 1 103 ? 9.266 1.357 2.977 1.00 81.38 103 ALA A C 1
ATOM 798 O O . ALA A 1 103 ? 8.864 2.477 2.679 1.00 81.38 103 ALA A O 1
ATOM 799 N N . ASN A 1 104 ? 8.478 0.278 2.915 1.00 80.12 104 ASN A N 1
ATOM 800 C CA . ASN A 1 104 ? 7.098 0.308 2.415 1.00 80.12 104 ASN A CA 1
ATOM 801 C C . ASN A 1 104 ? 6.123 1.064 3.331 1.00 80.12 104 ASN A C 1
ATOM 803 O O . ASN A 1 104 ? 5.043 1.438 2.883 1.00 80.12 104 ASN A O 1
ATOM 807 N N . LEU A 1 105 ? 6.474 1.263 4.606 1.00 86.88 105 LEU A N 1
ATOM 808 C CA . LEU A 1 105 ? 5.639 1.999 5.559 1.00 86.88 105 LEU A CA 1
ATOM 809 C C . LEU A 1 105 ? 5.979 3.493 5.600 1.00 86.88 105 LEU A C 1
ATOM 811 O O . LEU A 1 105 ? 5.217 4.298 6.135 1.00 86.88 105 LEU A O 1
ATOM 815 N N . LYS A 1 106 ? 7.119 3.881 5.021 1.00 88.44 106 LYS A N 1
ATOM 816 C CA . LYS A 1 106 ? 7.588 5.261 5.030 1.00 88.44 106 LYS A CA 1
ATOM 817 C C . LYS A 1 106 ? 6.639 6.155 4.233 1.00 88.44 106 LYS A C 1
ATOM 819 O O . LYS A 1 106 ? 6.413 5.941 3.046 1.00 88.44 106 LYS A O 1
ATOM 824 N N . GLY A 1 107 ? 6.135 7.202 4.884 1.00 85.62 107 GLY A N 1
ATOM 825 C CA . GLY A 1 107 ? 5.244 8.176 4.253 1.00 85.62 107 GLY A CA 1
ATOM 826 C C . GLY A 1 107 ? 3.802 7.694 4.075 1.00 85.62 107 GLY A C 1
ATOM 827 O O . GLY A 1 107 ? 3.048 8.348 3.354 1.00 85.62 107 GLY A O 1
ATOM 828 N N . LEU A 1 108 ? 3.411 6.586 4.721 1.00 90.00 108 LEU A N 1
ATOM 829 C CA . LEU A 1 108 ? 2.004 6.209 4.835 1.00 90.00 108 LEU A CA 1
ATOM 830 C C . LEU A 1 108 ? 1.209 7.305 5.545 1.00 90.00 108 LEU A C 1
ATOM 832 O O . LEU A 1 108 ? 1.655 7.890 6.530 1.00 90.00 108 LEU A O 1
ATOM 836 N N . LYS A 1 109 ? 0.006 7.548 5.032 1.00 90.88 109 LYS A N 1
ATOM 837 C CA . LYS A 1 109 ? -0.898 8.600 5.481 1.00 90.88 109 LYS A CA 1
ATOM 838 C C . LYS A 1 109 ? -2.175 7.987 6.024 1.00 90.88 109 LYS A C 1
ATOM 840 O O . LYS A 1 109 ? -2.795 7.154 5.358 1.00 90.88 109 LYS A O 1
ATOM 845 N N . ILE A 1 110 ? -2.573 8.401 7.224 1.00 93.69 110 ILE A N 1
ATOM 846 C CA . ILE A 1 110 ? -3.781 7.885 7.875 1.00 93.69 110 ILE A CA 1
ATOM 847 C C . ILE A 1 110 ? -5.041 8.247 7.082 1.00 93.69 110 ILE A C 1
ATOM 849 O O . ILE A 1 110 ? -5.991 7.472 7.035 1.00 93.69 110 ILE A O 1
ATOM 853 N N . GLU A 1 111 ? -5.024 9.369 6.364 1.00 92.06 111 GLU A N 1
ATOM 854 C CA . GLU A 1 111 ? -6.115 9.832 5.504 1.00 92.06 111 GLU A CA 1
ATOM 855 C C . GLU A 1 111 ? -6.429 8.847 4.381 1.00 92.06 111 GLU A C 1
ATOM 857 O O . GLU A 1 111 ? -7.538 8.844 3.849 1.00 92.06 111 GLU A O 1
ATOM 862 N N . ASP A 1 112 ? -5.465 8.008 4.014 1.00 90.12 112 ASP A N 1
ATOM 863 C CA . ASP A 1 112 ? -5.640 7.007 2.979 1.00 90.12 112 ASP A CA 1
ATOM 864 C C . ASP A 1 112 ? -5.986 5.634 3.562 1.00 90.12 112 ASP A C 1
ATOM 866 O O . ASP A 1 112 ? -6.309 4.738 2.794 1.00 90.12 112 ASP A O 1
ATOM 870 N N . ALA A 1 113 ? -6.003 5.444 4.884 1.00 90.75 113 ALA A N 1
ATOM 871 C CA . ALA A 1 113 ? -6.176 4.134 5.521 1.00 90.75 113 ALA A CA 1
ATOM 872 C C . ALA A 1 113 ? -7.442 3.378 5.079 1.00 90.75 113 ALA A C 1
ATOM 874 O O . ALA A 1 113 ? -7.414 2.159 4.920 1.00 90.75 113 ALA A O 1
ATOM 875 N N . VAL A 1 114 ? -8.540 4.106 4.856 1.00 90.81 114 VAL A N 1
ATOM 876 C CA . VAL A 1 114 ? -9.869 3.540 4.553 1.00 90.81 114 VAL A CA 1
ATOM 877 C C . VAL A 1 114 ? -10.333 3.791 3.113 1.00 90.81 114 VAL A C 1
ATOM 879 O O . VAL A 1 114 ? -11.432 3.393 2.736 1.00 90.81 114 VAL A O 1
ATOM 882 N N . LYS A 1 1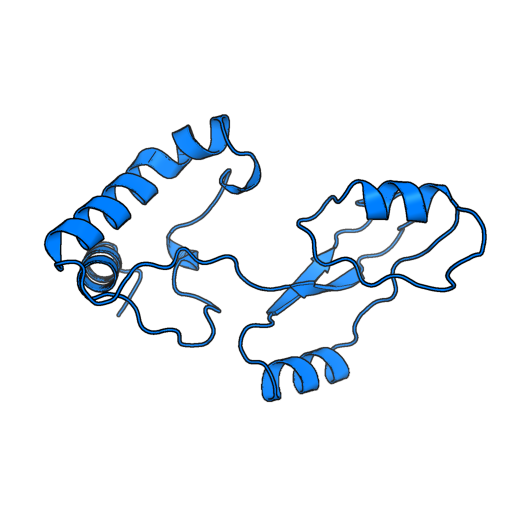15 ? -9.512 4.451 2.285 1.00 87.12 115 LYS A N 1
ATOM 883 C CA . LYS A 1 115 ? -9.830 4.725 0.872 1.00 87.12 115 LYS A CA 1
ATOM 884 C C . LYS A 1 115 ? -9.438 3.547 -0.011 1.00 87.12 115 LYS A C 1
ATOM 886 O O . LYS A 1 115 ? -8.404 2.934 0.235 1.00 87.12 115 LYS A O 1
ATOM 891 N N . ASP A 1 116 ? -10.197 3.273 -1.068 1.00 81.94 116 ASP A N 1
ATOM 892 C CA . ASP A 1 116 ? -9.858 2.261 -2.085 1.00 81.94 116 ASP A CA 1
ATOM 893 C C . ASP A 1 116 ? -9.567 0.854 -1.520 1.00 81.94 116 ASP A C 1
ATOM 895 O O . ASP A 1 116 ? -8.778 0.095 -2.077 1.00 81.94 116 ASP A O 1
ATOM 899 N N . ILE A 1 117 ? -10.209 0.494 -0.402 1.00 86.00 117 ILE A N 1
ATOM 900 C CA . ILE A 1 117 ? -10.092 -0.830 0.236 1.00 86.00 117 ILE A CA 1
ATOM 901 C C . ILE A 1 117 ? -11.185 -1.807 -0.225 1.00 86.00 117 ILE A C 1
ATOM 903 O O . ILE A 1 117 ? -11.546 -2.715 0.514 1.00 86.00 117 ILE A O 1
ATOM 907 N N . ALA A 1 118 ? -11.766 -1.605 -1.413 1.00 84.44 118 ALA A N 1
ATOM 908 C CA . ALA A 1 118 ? -12.837 -2.448 -1.968 1.00 84.44 118 ALA A CA 1
ATOM 909 C C . ALA A 1 118 ? -14.056 -2.642 -1.044 1.00 84.44 118 ALA A C 1
ATOM 911 O O . ALA A 1 118 ? -14.650 -3.719 -1.017 1.00 84.44 118 ALA A O 1
ATOM 912 N N . SER A 1 119 ? -14.407 -1.616 -0.260 1.00 84.44 119 SER A N 1
ATOM 913 C CA . SER A 1 119 ? -15.502 -1.678 0.721 1.00 84.44 119 SER A CA 1
ATOM 914 C C . SER A 1 119 ? -15.366 -2.827 1.730 1.00 84.44 119 SER A C 1
ATOM 916 O O . SER A 1 119 ? -16.369 -3.318 2.249 1.00 84.44 119 SER A O 1
ATOM 918 N N . LEU A 1 120 ? -14.131 -3.261 2.016 1.00 88.50 120 LEU A N 1
ATOM 919 C CA . LEU A 1 120 ? -13.871 -4.237 3.067 1.00 88.50 120 LEU A CA 1
ATOM 920 C C . LEU A 1 120 ? -14.412 -3.719 4.410 1.00 88.50 120 LEU A C 1
ATOM 922 O O . LEU A 1 120 ? -14.201 -2.547 4.742 1.00 88.50 120 LEU A O 1
ATOM 926 N N . PRO A 1 121 ? -15.094 -4.572 5.194 1.00 92.31 121 PRO A N 1
ATOM 927 C CA . PRO A 1 121 ? -15.593 -4.174 6.498 1.00 92.31 121 PRO A CA 1
ATOM 928 C C . PRO A 1 121 ? -14.422 -3.867 7.432 1.00 92.31 121 PRO A C 1
ATOM 930 O O . PRO A 1 121 ? -13.433 -4.601 7.484 1.00 92.31 121 PRO A O 1
ATOM 933 N N . LEU A 1 122 ? -14.554 -2.785 8.195 1.00 95.75 122 LEU A N 1
ATOM 934 C CA . LEU A 1 122 ? -13.615 -2.456 9.258 1.00 95.75 122 LEU A CA 1
ATOM 935 C C . LEU A 1 122 ? -14.043 -3.147 10.547 1.00 95.75 122 LEU A C 1
ATOM 937 O O . LEU A 1 122 ? -15.223 -3.165 10.892 1.00 95.75 122 LEU A O 1
ATOM 941 N N . HIS A 1 123 ? -13.066 -3.672 11.280 1.00 97.81 123 HIS A N 1
ATOM 942 C CA . HIS A 1 123 ? -13.288 -4.121 12.648 1.00 97.81 123 HIS A CA 1
ATOM 943 C C . HIS A 1 123 ? -13.733 -2.942 13.523 1.00 97.81 123 HIS A C 1
ATOM 945 O O . HIS A 1 123 ? -13.222 -1.833 13.355 1.00 97.81 123 HIS A O 1
ATOM 951 N N . GLU A 1 124 ? -14.623 -3.179 14.487 1.00 97.50 124 GLU A N 1
ATOM 952 C CA . GLU A 1 124 ? -15.232 -2.131 15.322 1.00 97.50 124 GLU A CA 1
ATOM 953 C C . GLU A 1 124 ? -14.179 -1.247 16.008 1.00 97.50 124 GLU A C 1
ATOM 955 O O . GLU A 1 124 ? -14.231 -0.025 15.894 1.00 97.50 124 GLU A O 1
ATOM 960 N N . GLY A 1 125 ? -13.142 -1.857 16.593 1.00 98.12 125 GLY A N 1
ATOM 961 C CA . GLY A 1 125 ? -12.020 -1.127 17.196 1.00 98.12 125 GLY A CA 1
ATOM 962 C C . GLY A 1 125 ? -11.246 -0.227 16.222 1.00 98.12 125 GLY A C 1
ATOM 963 O O . GLY A 1 125 ? -10.917 0.911 16.556 1.00 98.12 125 GLY A O 1
ATOM 964 N N . ALA A 1 126 ? -10.998 -0.689 14.991 1.00 97.88 126 ALA A N 1
ATOM 965 C CA . ALA A 1 126 ? -10.345 0.129 13.967 1.00 97.88 126 ALA A CA 1
ATOM 966 C C . ALA A 1 126 ? -11.272 1.259 13.492 1.00 97.88 126 ALA A C 1
ATOM 968 O O . ALA A 1 126 ? -10.844 2.405 13.364 1.00 97.88 126 ALA A O 1
ATOM 969 N N . ALA A 1 127 ? -12.557 0.959 13.280 1.00 97.00 127 ALA A N 1
ATOM 970 C CA . ALA A 1 127 ? -13.564 1.942 12.898 1.00 97.00 127 ALA A CA 1
ATOM 971 C C . ALA A 1 127 ? -13.715 3.043 13.958 1.00 97.00 127 ALA A C 1
ATOM 973 O O . ALA A 1 127 ? -13.790 4.217 13.599 1.00 97.00 127 ALA A O 1
ATOM 974 N N . ARG A 1 128 ? -13.703 2.688 15.250 1.00 97.94 128 ARG A N 1
ATOM 975 C CA . ARG A 1 128 ? -13.710 3.648 16.362 1.00 97.94 128 ARG A CA 1
ATOM 976 C C . ARG A 1 128 ? -12.516 4.595 16.279 1.00 97.94 128 ARG A C 1
ATOM 978 O O . ARG A 1 128 ? -12.713 5.807 16.243 1.00 97.94 128 ARG A O 1
ATOM 985 N N . TYR A 1 129 ? -11.301 4.058 16.147 1.00 98.12 129 TYR A N 1
ATOM 986 C CA . TYR A 1 129 ? -10.089 4.872 16.013 1.00 98.12 129 TYR A CA 1
ATOM 987 C C . TYR A 1 129 ? -10.156 5.825 14.810 1.00 98.12 129 TYR A C 1
ATOM 989 O O . TYR A 1 129 ? -9.897 7.022 14.937 1.00 98.12 129 TYR A O 1
ATOM 997 N N . TYR A 1 130 ? -10.558 5.325 13.638 1.00 97.50 130 TYR A N 1
ATOM 998 C CA . TYR A 1 130 ? -10.660 6.158 12.440 1.00 97.50 130 TYR A CA 1
ATOM 999 C C . TYR A 1 130 ? -11.755 7.228 12.542 1.00 97.50 130 TYR A C 1
ATOM 1001 O O . TYR A 1 130 ? -11.562 8.322 12.013 1.00 97.50 130 TYR A O 1
ATOM 1009 N N . LYS A 1 131 ? -12.863 6.970 13.248 1.00 97.19 131 LYS A N 1
ATOM 1010 C CA . LYS A 1 131 ? -13.886 7.989 13.545 1.00 97.19 131 LYS A CA 1
ATOM 1011 C C . LYS A 1 131 ? -13.349 9.086 14.461 1.00 97.19 131 LYS A C 1
ATOM 1013 O O . LYS A 1 131 ? -13.517 10.265 14.161 1.00 97.19 131 LYS A O 1
ATOM 1018 N N . GLU A 1 132 ? -12.638 8.727 15.529 1.00 97.31 132 GLU A N 1
ATOM 1019 C CA . GLU A 1 132 ? -12.016 9.700 16.442 1.00 97.31 132 GLU A CA 1
ATOM 1020 C C . GLU A 1 132 ? -10.993 10.596 15.732 1.00 97.31 132 GLU A C 1
ATOM 1022 O O . GLU A 1 132 ? -10.912 11.799 15.993 1.00 97.31 132 GLU A O 1
ATOM 1027 N N . LYS A 1 133 ? -10.244 10.028 14.780 1.00 96.75 133 LYS A N 1
ATOM 1028 C CA . LYS A 1 133 ? -9.303 10.766 13.927 1.00 96.75 133 LYS A CA 1
ATOM 1029 C C . LYS A 1 133 ? -9.967 11.484 12.743 1.00 96.75 133 LYS A C 1
ATOM 1031 O O . LYS A 1 133 ? -9.257 12.109 11.963 1.00 96.75 133 LYS A O 1
ATOM 1036 N N . LYS A 1 134 ? -11.302 11.439 12.618 1.00 95.44 134 LYS A N 1
ATOM 1037 C CA . LYS A 1 134 ? -12.087 12.056 11.526 1.00 95.44 134 LYS A CA 1
ATOM 1038 C C . LYS A 1 134 ? -11.695 11.566 10.125 1.00 95.44 134 LYS A C 1
ATOM 1040 O O . LYS A 1 134 ? -11.760 12.307 9.149 1.00 95.44 134 LYS A O 1
ATOM 1045 N N . ILE A 1 135 ? -11.267 10.312 10.046 1.00 94.81 135 ILE A N 1
ATOM 1046 C CA . ILE A 1 135 ? -10.896 9.616 8.808 1.00 94.81 135 ILE A CA 1
ATOM 1047 C C . ILE A 1 135 ? -12.091 8.840 8.251 1.00 94.81 135 ILE A C 1
ATOM 1049 O O . ILE A 1 135 ? -12.239 8.702 7.039 1.00 94.81 135 ILE A O 1
ATOM 1053 N N . LEU A 1 136 ? -12.946 8.344 9.147 1.00 89.19 136 LEU A N 1
ATOM 1054 C CA . LEU A 1 136 ? -14.172 7.625 8.834 1.00 89.19 136 LEU A CA 1
ATOM 1055 C C . LEU A 1 136 ? -15.366 8.427 9.363 1.00 89.19 136 LEU A C 1
ATOM 1057 O O . LEU A 1 136 ? -15.368 8.799 10.536 1.00 89.19 136 LEU A O 1
ATOM 1061 N N . ASN A 1 137 ? -16.356 8.677 8.504 1.00 76.62 137 ASN A N 1
ATOM 1062 C CA . ASN A 1 137 ? -17.620 9.332 8.860 1.00 76.62 137 ASN A CA 1
ATOM 1063 C C . ASN A 1 137 ? -18.701 8.290 9.156 1.00 76.62 137 ASN A C 1
ATOM 1065 O O . ASN A 1 137 ? -18.748 7.278 8.419 1.00 76.62 137 ASN A O 1
#

Radius of gyration: 18.53 Å; chains: 1; bounding box: 36×31×47 Å

Secondary structure (DSSP, 8-state):
--SS-S------PSS-HHHHHHHHTT--PPPPPHHHHHHHHHH-TTEEEEEE-TTSSTT--S-EEEEEE-------TTS-HHHHHHHHHHHHHTHHHHHHH-GGGTT--GGGTTTTSTTPPPPHHHHHHHHHTTS--

pLDDT: mean 91.55, std 6.11, range [54.03, 98.5]

Sequence (137 aa):
QNNTIDGAWIMSGVPASAVTQACSSGSRIIPIDDDLLAKLKAKFPWYSGYVIPKGTYPGQTEDVKTSAIKMVLFCSSRLDEQTVYDLTRTFWENIEELGKSQANLKGLKIEDAVKDIASLPLHEGAARYYKEKKILN